Protein AF-K1UG40-F1 (afdb_monomer_lite)

pLDDT: mean 93.44, std 4.92, range [60.78, 98.56]

Foldseek 3Di:
DPPPVHVQVVVLVVLCVCVVVPNDVDNGPDPDDDAFAAEWFAQPLALVVDDDPVSSVVSCVVPNPSNPDRTDGDDVVRVRDDDVVVLCVVQNPQLVVVLVPVQDDGRHYGYDDVVSSVVSSVVVVVVVCCVVVDDPDPDDDPVCVVVVVVVVVPD

Sequence (155 aa):
MEHTTLHLLYSRFWHKFLYDIGVVHTKEPYAKRTSHGMILGQNPHYVGNVSTQAEKDALIAKYGNQALRPAVKMSKSLGNVVNPDDVVKAYGADTMRLYIMFIGDFEKVATWSDDAVKGCKRFLDRVWNLADQVTEEDGVSEKNAPIVHKTIKKV

InterPro domains:
  IPR002300 Aminoacyl-tRNA synthetase, class Ia [PF00133] (73-101)
  IPR002302 Leucine-tRNA ligase [PTHR43740] (2-145)
  IPR014729 Rossmann-like alpha/beta/alpha sandwich fold [G3DSA:3.40.50.620] (1-50)

Structure (mmCIF, N/CA/C/O backbone):
data_AF-K1UG40-F1
#
_entry.id   AF-K1UG40-F1
#
loop_
_atom_site.group_PDB
_atom_site.id
_atom_site.type_symbol
_atom_site.label_atom_id
_atom_site.label_alt_id
_atom_site.label_comp_id
_atom_site.label_asym_id
_atom_site.label_entity_id
_atom_site.label_seq_id
_atom_site.pdbx_PDB_ins_code
_atom_site.Cartn_x
_atom_site.Cartn_y
_atom_site.Cartn_z
_atom_site.occupancy
_atom_site.B_iso_or_equiv
_atom_site.auth_seq_id
_atom_site.auth_comp_id
_atom_site.auth_asym_id
_atom_site.auth_atom_id
_atom_site.pdbx_PDB_model_num
ATOM 1 N N . MET A 1 1 ? -2.475 -4.510 -13.499 1.00 60.78 1 MET A N 1
ATOM 2 C CA . MET A 1 1 ? -3.599 -5.354 -13.968 1.00 60.78 1 MET A CA 1
ATOM 3 C C . MET A 1 1 ? -3.057 -6.701 -14.450 1.00 60.78 1 MET A C 1
ATOM 5 O O . MET A 1 1 ? -3.282 -7.118 -15.578 1.00 60.78 1 MET A O 1
ATOM 9 N N . GLU A 1 2 ? -2.307 -7.390 -13.593 1.00 65.75 2 GLU A N 1
ATOM 10 C CA . GLU A 1 2 ? -1.824 -8.742 -13.895 1.00 65.75 2 GLU A CA 1
ATOM 11 C C . GLU A 1 2 ? -2.967 -9.722 -13.566 1.00 65.75 2 GLU A C 1
ATOM 13 O O . GLU A 1 2 ? -3.865 -9.386 -12.791 1.00 65.75 2 GLU A O 1
ATOM 18 N N . HIS A 1 3 ? -3.028 -10.875 -14.235 1.00 80.38 3 HIS A N 1
ATOM 19 C CA . HIS A 1 3 ? -4.057 -11.921 -14.052 1.00 80.38 3 HIS A CA 1
ATOM 20 C C . HIS A 1 3 ? -5.485 -11.647 -14.557 1.00 80.38 3 HIS A C 1
ATOM 22 O O . HIS A 1 3 ? -6.344 -12.515 -14.409 1.00 80.38 3 HIS A O 1
ATOM 28 N N . THR A 1 4 ? -5.758 -10.508 -15.201 1.00 78.69 4 THR A N 1
ATOM 29 C CA . THR A 1 4 ? -7.139 -10.168 -15.613 1.00 78.69 4 THR A CA 1
ATOM 30 C C . THR A 1 4 ? -7.650 -11.010 -16.782 1.00 78.69 4 THR A C 1
ATOM 32 O O . THR A 1 4 ? -8.776 -11.492 -16.734 1.00 78.69 4 THR A O 1
ATOM 35 N N . THR A 1 5 ? -6.819 -11.239 -17.796 1.00 84.25 5 THR A N 1
ATOM 36 C CA . THR A 1 5 ? -7.192 -11.983 -19.012 1.00 84.25 5 THR A CA 1
ATOM 37 C C . THR A 1 5 ? -6.968 -13.492 -18.917 1.00 84.25 5 THR A C 1
ATOM 39 O O . THR A 1 5 ? -7.491 -14.229 -19.742 1.00 84.25 5 THR A O 1
ATOM 42 N N . LEU A 1 6 ? -6.202 -13.961 -17.926 1.00 90.31 6 LEU A N 1
ATOM 43 C CA . LEU A 1 6 ? -5.827 -15.370 -17.778 1.00 90.31 6 LEU A CA 1
ATOM 44 C C . LEU A 1 6 ? -6.486 -15.973 -16.543 1.00 90.31 6 LEU A C 1
ATOM 46 O O . LEU A 1 6 ? -7.630 -16.401 -16.603 1.00 90.31 6 LEU A O 1
ATOM 50 N N . HIS A 1 7 ? -5.789 -15.965 -15.408 1.00 92.75 7 HIS A N 1
ATOM 51 C CA . HIS A 1 7 ? -6.230 -16.639 -14.190 1.00 92.75 7 HIS A CA 1
ATOM 52 C C . HIS A 1 7 ? -7.677 -16.309 -13.800 1.00 92.75 7 HIS A C 1
ATOM 54 O O . HIS A 1 7 ? -8.433 -17.224 -13.494 1.00 92.75 7 HIS A O 1
ATOM 60 N N . LEU A 1 8 ? -8.095 -15.041 -13.870 1.00 93.31 8 LEU A N 1
ATOM 61 C CA . LEU A 1 8 ? -9.473 -14.679 -13.527 1.00 93.31 8 LEU A CA 1
ATOM 62 C C . LEU A 1 8 ? -10.500 -15.197 -14.535 1.00 93.31 8 LEU A C 1
ATOM 64 O O . LEU A 1 8 ? -11.604 -15.555 -14.135 1.00 93.31 8 LEU A O 1
ATOM 68 N N . LEU A 1 9 ? -10.151 -15.276 -15.819 1.00 93.75 9 LEU A N 1
ATOM 69 C CA . LEU A 1 9 ? -11.019 -15.875 -16.827 1.00 93.75 9 LEU A CA 1
ATOM 70 C C . LEU A 1 9 ? -11.124 -17.391 -16.619 1.00 93.75 9 LEU A C 1
ATOM 72 O O . LEU A 1 9 ? -12.229 -17.925 -16.568 1.00 93.75 9 LEU A O 1
ATOM 76 N N . TYR A 1 10 ? -9.989 -18.068 -16.427 1.00 96.00 10 TYR A N 1
ATOM 77 C CA . TYR A 1 10 ? -9.943 -19.513 -16.200 1.00 96.00 10 TYR A CA 1
ATOM 78 C C . TYR A 1 10 ? -10.654 -19.916 -14.910 1.00 96.00 10 TYR A C 1
ATOM 80 O O . TYR A 1 10 ? -11.450 -20.848 -14.917 1.00 96.00 10 TYR A O 1
ATOM 88 N N . SER A 1 11 ? -10.427 -19.183 -13.821 1.00 96.25 11 SER A N 1
ATOM 89 C CA . SER A 1 11 ? -11.097 -19.418 -12.541 1.00 96.25 11 SER A CA 1
ATOM 90 C C . SER A 1 11 ? -12.619 -19.289 -12.668 1.00 96.25 11 SER A C 1
ATOM 92 O O . SER A 1 11 ? -13.358 -20.158 -12.214 1.00 96.25 11 SER A O 1
ATOM 94 N N . ARG A 1 12 ? -13.108 -18.257 -13.374 1.00 96.69 12 ARG A N 1
ATOM 95 C CA . ARG A 1 12 ? -14.547 -18.093 -13.641 1.00 96.69 12 ARG A CA 1
ATOM 96 C C . ARG A 1 12 ? -15.115 -19.207 -14.514 1.00 96.69 12 ARG A C 1
ATOM 98 O O . ARG A 1 12 ? -16.218 -19.667 -14.242 1.00 96.69 12 ARG A O 1
ATOM 105 N N . PHE A 1 13 ? -14.386 -19.632 -15.545 1.00 97.44 13 PHE A N 1
ATOM 106 C CA . PHE A 1 13 ? -14.796 -20.748 -16.396 1.00 97.44 13 PHE A CA 1
ATOM 107 C C . PHE A 1 13 ? -14.978 -22.034 -15.579 1.00 97.44 13 PHE A C 1
ATOM 109 O O . PHE A 1 13 ? -16.052 -22.631 -15.608 1.00 97.44 13 PHE A O 1
ATOM 116 N N . TRP A 1 14 ? -13.971 -22.407 -14.785 1.00 98.19 14 TRP A N 1
ATOM 117 C CA . TRP A 1 14 ? -14.039 -23.589 -13.927 1.00 98.19 14 TRP A CA 1
ATOM 118 C C . TRP A 1 14 ? -15.146 -23.484 -12.878 1.00 98.19 14 TRP A C 1
ATOM 120 O O . TRP A 1 14 ? -15.883 -24.444 -12.677 1.00 98.19 14 TRP A O 1
ATOM 130 N N . HIS A 1 15 ? -15.328 -22.318 -12.253 1.00 98.38 15 HIS A N 1
ATOM 131 C CA . HIS A 1 15 ? -16.407 -22.113 -11.282 1.00 98.38 15 HIS A CA 1
ATOM 132 C C . HIS A 1 15 ? -17.795 -22.302 -11.902 1.00 98.38 15 HIS A C 1
ATOM 134 O O . HIS A 1 15 ? -18.671 -22.886 -11.273 1.00 98.38 15 HIS A O 1
ATOM 140 N N . LYS A 1 16 ? -17.999 -21.852 -13.147 1.00 98.19 16 LYS A N 1
ATOM 141 C CA . LYS A 1 16 ? -19.263 -22.062 -13.870 1.00 98.19 16 LYS A CA 1
ATOM 142 C C . LYS A 1 16 ? -19.507 -23.530 -14.187 1.00 98.19 16 LYS A C 1
ATOM 144 O O . LYS A 1 16 ? -20.594 -24.014 -13.916 1.00 98.19 16 LYS A O 1
ATOM 149 N N . PHE A 1 17 ? -18.486 -24.244 -14.656 1.00 98.38 17 PHE A N 1
ATOM 150 C CA . PHE A 1 17 ? -18.587 -25.691 -14.841 1.00 98.38 17 PHE A CA 1
ATOM 151 C C . PHE A 1 17 ? -18.997 -26.398 -13.538 1.00 98.38 17 PHE A C 1
ATOM 153 O O . PHE A 1 17 ? -19.921 -27.206 -13.542 1.00 98.38 17 PHE A O 1
ATOM 160 N N . LEU A 1 18 ? -18.364 -26.047 -12.411 1.00 98.56 18 LEU A N 1
ATOM 161 C CA . LEU A 1 18 ? -18.696 -26.605 -11.094 1.00 98.56 18 LEU A CA 1
ATOM 162 C C . LEU A 1 18 ? -20.115 -26.244 -10.631 1.00 98.56 18 LEU A C 1
ATOM 164 O O . LEU A 1 18 ? -20.751 -27.035 -9.936 1.00 98.56 18 LEU A O 1
ATOM 168 N N . TYR A 1 19 ? -20.609 -25.063 -10.999 1.00 98.50 19 TYR A N 1
ATOM 169 C CA . TYR A 1 19 ? -21.985 -24.655 -10.732 1.00 98.50 19 TYR A CA 1
ATOM 170 C C . TYR A 1 19 ? -22.978 -25.503 -11.536 1.00 98.50 19 TYR A C 1
ATOM 172 O O . TYR A 1 19 ? -23.954 -25.995 -10.975 1.00 98.50 19 TYR A O 1
ATOM 180 N N . ASP A 1 20 ? -22.697 -25.737 -12.820 1.00 98.44 20 ASP A N 1
ATOM 181 C CA . ASP A 1 20 ? -23.579 -26.485 -13.721 1.00 98.44 20 ASP A CA 1
ATOM 182 C C . ASP A 1 20 ? -23.734 -27.957 -13.301 1.00 98.44 20 ASP A C 1
ATOM 184 O O . ASP A 1 20 ? -24.823 -28.519 -13.407 1.00 98.44 20 ASP A O 1
ATOM 188 N N . ILE A 1 21 ? -22.676 -28.573 -12.760 1.00 98.44 21 ILE A N 1
ATOM 189 C CA . ILE A 1 21 ? -22.731 -29.941 -12.211 1.00 98.44 21 ILE A CA 1
ATOM 190 C C . ILE A 1 21 ? -23.229 -30.003 -10.753 1.00 98.44 21 ILE A C 1
ATOM 192 O O . ILE A 1 21 ? -23.206 -31.069 -10.140 1.00 98.44 21 ILE A O 1
ATOM 196 N N . GLY A 1 22 ? -23.652 -28.873 -10.175 1.00 98.19 22 GLY A N 1
ATOM 197 C CA . GLY A 1 22 ? -24.232 -28.799 -8.830 1.00 98.19 22 GLY A CA 1
ATOM 198 C C . GLY A 1 22 ? -23.236 -28.894 -7.667 1.00 98.19 22 GLY A C 1
ATOM 199 O O 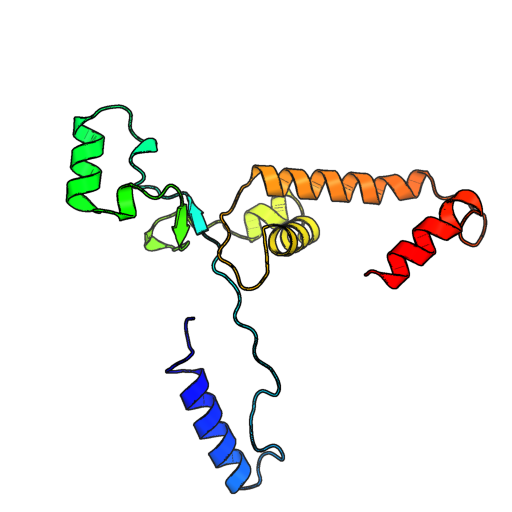. GLY A 1 22 ? -23.658 -29.082 -6.528 1.00 98.19 22 GLY A O 1
ATOM 200 N N . VAL A 1 23 ? -21.928 -28.755 -7.912 1.00 98.56 23 VAL A N 1
ATOM 201 C CA . VAL A 1 23 ? -20.889 -28.817 -6.862 1.00 98.56 23 VAL A CA 1
ATOM 202 C C . VAL A 1 23 ? -20.817 -27.518 -6.051 1.00 98.56 23 VAL A C 1
ATOM 204 O O . VAL A 1 23 ? -20.502 -27.548 -4.862 1.00 98.56 23 VAL A O 1
ATOM 207 N N . VAL A 1 24 ? -21.129 -26.371 -6.662 1.00 98.19 24 VAL A N 1
ATOM 208 C CA . VAL A 1 24 ? -21.205 -25.066 -5.980 1.00 98.19 24 VAL A CA 1
ATOM 209 C C . VAL A 1 24 ? -22.555 -24.394 -6.219 1.00 98.19 24 VAL A C 1
ATOM 211 O O . VAL A 1 24 ? -23.195 -24.608 -7.242 1.00 98.19 24 VAL A O 1
ATOM 214 N N . HIS A 1 25 ? -22.989 -23.545 -5.282 1.00 97.75 25 HIS A N 1
ATOM 215 C CA . HIS A 1 25 ? -24.325 -22.930 -5.291 1.00 97.75 25 HIS A CA 1
ATOM 216 C C . HIS A 1 25 ? -24.358 -21.488 -5.834 1.00 97.75 25 HIS A C 1
ATOM 218 O O . HIS A 1 25 ? -25.433 -20.902 -5.965 1.00 97.75 25 HIS A O 1
ATOM 224 N N . THR A 1 26 ? -23.208 -20.894 -6.168 1.00 98.19 26 THR A N 1
ATOM 225 C CA . THR A 1 26 ? -23.110 -19.534 -6.723 1.00 98.19 26 THR A CA 1
ATOM 226 C C . THR A 1 26 ? -22.609 -19.549 -8.166 1.00 98.19 26 THR A C 1
ATOM 228 O O . THR A 1 26 ? -21.713 -20.311 -8.511 1.00 98.19 26 THR A O 1
ATOM 231 N N . LYS A 1 27 ? -23.145 -18.660 -9.014 1.00 97.31 27 LYS A N 1
ATOM 232 C CA . LYS A 1 27 ? -22.806 -18.583 -10.454 1.00 97.31 27 LYS A CA 1
ATOM 233 C C . LYS A 1 27 ? -21.445 -17.952 -10.768 1.00 97.31 27 LYS A C 1
ATOM 235 O O . LYS A 1 27 ? -20.962 -18.054 -11.900 1.00 97.31 27 LYS A O 1
ATOM 240 N N . GLU A 1 28 ? -20.872 -17.226 -9.814 1.00 97.75 28 GLU A N 1
ATOM 241 C CA . GLU A 1 28 ? -19.592 -16.528 -9.940 1.00 97.75 28 GLU A CA 1
ATOM 242 C C . GLU A 1 28 ? -18.768 -16.724 -8.654 1.00 97.75 28 GLU A C 1
ATOM 244 O O . GLU A 1 28 ? -19.342 -16.673 -7.562 1.00 97.75 28 GLU A O 1
ATOM 249 N N . PRO A 1 29 ? -17.438 -16.903 -8.765 1.00 96.69 29 PRO A N 1
ATOM 250 C CA . PRO A 1 29 ? -16.559 -17.120 -7.614 1.00 96.69 29 PRO A CA 1
ATOM 251 C C . PRO A 1 29 ? -16.273 -15.846 -6.807 1.00 96.69 29 PRO A C 1
ATOM 253 O O . PRO A 1 29 ? -15.905 -15.927 -5.639 1.00 96.69 29 PRO A O 1
ATOM 256 N N . TYR A 1 30 ? -16.408 -14.661 -7.415 1.00 95.38 30 TYR A N 1
ATOM 257 C CA . TYR A 1 30 ? -15.999 -13.388 -6.815 1.00 95.38 30 TYR A CA 1
ATOM 258 C C . TYR A 1 30 ? -17.144 -12.372 -6.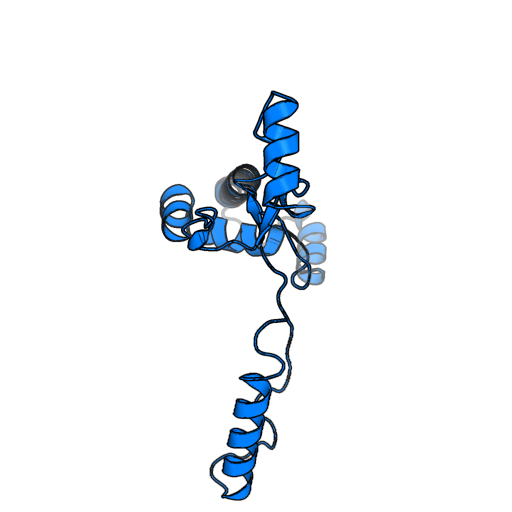860 1.00 95.38 30 TYR A C 1
ATOM 260 O O . TYR A 1 30 ? -17.534 -11.929 -7.938 1.00 95.38 30 TYR A O 1
ATOM 268 N N . ALA A 1 31 ? -17.651 -11.960 -5.695 1.00 94.88 31 ALA A N 1
ATOM 269 C CA . ALA A 1 31 ? -18.710 -10.949 -5.610 1.00 94.88 31 ALA A CA 1
ATOM 270 C C . ALA A 1 31 ? -18.201 -9.525 -5.895 1.00 94.88 31 ALA A C 1
ATOM 272 O O . ALA A 1 31 ? -18.902 -8.707 -6.485 1.00 94.88 31 ALA A O 1
ATOM 273 N N . LYS A 1 32 ? -16.964 -9.224 -5.484 1.00 93.75 32 LYS A N 1
ATOM 274 C CA . LYS A 1 32 ? -16.300 -7.939 -5.712 1.00 93.75 32 LYS A CA 1
ATOM 275 C C . LYS A 1 32 ? -14.830 -8.173 -6.019 1.00 93.75 32 LYS A C 1
ATOM 277 O O . LYS A 1 32 ? -14.195 -9.046 -5.432 1.00 93.75 32 LYS A O 1
ATOM 282 N N . ARG A 1 33 ? -14.285 -7.351 -6.911 1.00 88.31 33 ARG A N 1
ATOM 283 C CA . ARG A 1 33 ? -12.857 -7.306 -7.208 1.00 88.31 33 ARG A CA 1
ATOM 284 C C . ARG A 1 33 ? -12.377 -5.865 -7.209 1.00 88.31 33 ARG A C 1
ATOM 286 O O . ARG A 1 33 ? -12.951 -5.027 -7.895 1.00 88.31 33 ARG A O 1
ATOM 293 N N . THR A 1 34 ? -11.270 -5.631 -6.521 1.00 89.19 34 THR A N 1
ATOM 294 C CA . THR A 1 34 ? -10.537 -4.365 -6.535 1.00 89.19 34 THR A CA 1
ATOM 295 C C . THR A 1 34 ? -9.100 -4.676 -6.931 1.00 89.19 34 THR A C 1
ATOM 297 O O . THR A 1 34 ? -8.516 -5.637 -6.432 1.00 89.19 34 THR A O 1
ATOM 300 N N . SER A 1 35 ? -8.549 -3.927 -7.886 1.00 87.44 35 SER A N 1
ATOM 301 C CA . SER A 1 35 ? -7.157 -4.120 -8.303 1.00 87.44 35 SER A CA 1
ATOM 302 C C . SER A 1 35 ? -6.267 -3.239 -7.447 1.00 87.44 35 SER A C 1
ATOM 304 O O . SER A 1 35 ? -6.519 -2.045 -7.348 1.00 87.44 35 SER A O 1
ATOM 306 N N . HIS A 1 36 ? -5.224 -3.810 -6.859 1.00 89.56 36 HIS A N 1
ATOM 307 C CA . HIS A 1 36 ? -4.239 -3.010 -6.147 1.00 89.56 36 HIS A CA 1
ATOM 308 C C . HIS A 1 36 ? -3.300 -2.303 -7.135 1.00 89.56 36 HIS A C 1
ATOM 310 O O . HIS A 1 36 ? -3.004 -2.803 -8.231 1.00 89.56 36 HIS A O 1
ATOM 316 N N . GLY A 1 37 ? -2.801 -1.149 -6.713 1.00 90.88 37 GLY A N 1
ATOM 317 C CA . GLY A 1 37 ? -1.705 -0.448 -7.348 1.00 90.88 37 GLY A CA 1
ATOM 318 C C . GLY A 1 37 ? -0.392 -1.221 -7.246 1.00 90.88 37 GLY A C 1
ATOM 319 O O . GLY A 1 37 ? -0.245 -2.168 -6.467 1.00 90.88 37 GLY A O 1
ATOM 320 N N . MET A 1 38 ? 0.581 -0.843 -8.071 1.00 92.12 38 MET A N 1
ATOM 321 C CA . MET A 1 38 ? 1.927 -1.413 -7.997 1.00 92.12 38 MET A CA 1
ATOM 322 C C . MET A 1 38 ? 2.808 -0.546 -7.113 1.00 92.12 38 MET A C 1
ATOM 324 O O . MET A 1 38 ? 2.834 0.672 -7.280 1.00 92.12 38 MET A O 1
ATOM 328 N N . ILE A 1 39 ? 3.580 -1.183 -6.236 1.00 93.50 39 ILE A N 1
ATOM 329 C CA . ILE A 1 39 ? 4.640 -0.499 -5.503 1.00 93.50 39 ILE A CA 1
ATOM 330 C C . ILE A 1 39 ? 5.918 -0.551 -6.345 1.00 93.50 39 ILE A C 1
ATOM 332 O O . ILE A 1 39 ? 6.358 -1.619 -6.783 1.00 93.50 39 ILE A O 1
ATOM 336 N N . LEU A 1 40 ? 6.489 0.618 -6.610 1.00 95.38 40 LEU A N 1
ATOM 337 C CA . LEU A 1 40 ? 7.734 0.791 -7.345 1.00 95.38 40 LEU A CA 1
ATOM 338 C C . LEU A 1 40 ? 8.914 0.827 -6.374 1.00 95.38 40 LEU A C 1
ATOM 340 O O . LEU A 1 40 ? 8.811 1.397 -5.291 1.00 95.38 40 LEU A O 1
ATOM 344 N N . GLY A 1 41 ? 10.034 0.242 -6.781 1.00 94.19 41 GLY A N 1
ATOM 345 C CA . GLY A 1 41 ? 11.319 0.354 -6.096 1.00 94.19 41 GLY A CA 1
ATOM 346 C C . GLY A 1 41 ? 12.221 1.356 -6.807 1.00 94.19 41 GLY A C 1
ATOM 347 O O . GLY A 1 41 ? 11.906 1.824 -7.907 1.00 94.19 41 GLY A O 1
ATOM 348 N N . GLN A 1 42 ? 13.367 1.658 -6.199 1.00 93.38 42 GLN A N 1
ATOM 349 C CA . GLN A 1 42 ? 14.387 2.489 -6.836 1.00 93.38 42 GLN A CA 1
ATOM 350 C C . GLN A 1 42 ? 14.835 1.868 -8.163 1.00 93.38 42 GLN A C 1
ATOM 352 O O . GLN A 1 42 ? 14.928 0.645 -8.301 1.00 93.38 42 GLN A O 1
ATOM 357 N N . ASN A 1 43 ? 15.072 2.707 -9.167 1.00 94.12 43 ASN A N 1
ATOM 358 C CA . ASN A 1 43 ? 15.567 2.243 -10.451 1.00 94.12 43 ASN A CA 1
ATOM 359 C C . ASN A 1 43 ? 17.107 2.218 -10.449 1.00 94.12 43 ASN A C 1
ATOM 361 O O . ASN A 1 43 ? 17.721 3.287 -10.413 1.00 94.12 43 ASN A O 1
ATOM 365 N N . PRO A 1 44 ? 17.749 1.038 -10.548 1.00 91.75 44 PRO A N 1
ATOM 366 C CA . PRO A 1 44 ? 19.210 0.949 -10.604 1.00 91.75 44 PRO A CA 1
ATOM 367 C C . PRO A 1 44 ? 19.793 1.590 -11.872 1.00 91.75 44 PRO A C 1
ATOM 369 O O . PRO A 1 44 ? 20.954 1.988 -11.886 1.00 91.75 44 PRO A O 1
ATOM 372 N N . HIS A 1 45 ? 18.997 1.718 -12.935 1.00 92.50 45 HIS A N 1
ATOM 373 C CA . HIS A 1 45 ? 19.414 2.255 -14.232 1.00 92.50 45 HIS A CA 1
ATOM 374 C C . HIS A 1 45 ? 18.977 3.707 -14.448 1.00 92.50 45 HIS A C 1
ATOM 376 O O . HIS A 1 45 ? 18.901 4.168 -15.586 1.00 92.50 45 HIS A O 1
ATOM 382 N N . TYR A 1 46 ? 18.650 4.425 -13.374 1.00 94.31 46 TYR A N 1
ATOM 383 C CA . TYR A 1 46 ? 18.244 5.819 -13.460 1.00 94.31 46 TYR A CA 1
ATOM 384 C C . TYR A 1 46 ? 19.429 6.728 -13.808 1.00 94.31 46 TYR A C 1
ATOM 386 O O . TYR A 1 46 ? 20.472 6.675 -13.161 1.00 94.31 46 TYR A O 1
ATOM 394 N N . VAL A 1 47 ? 19.254 7.617 -14.787 1.00 92.88 47 VAL A N 1
ATOM 395 C CA . VAL A 1 47 ? 20.282 8.589 -15.206 1.00 92.88 47 VAL A CA 1
ATOM 396 C C . VAL A 1 47 ? 20.709 9.538 -14.088 1.00 92.88 47 VAL A C 1
ATOM 398 O O . VAL A 1 47 ? 21.811 10.071 -14.130 1.00 92.88 47 VAL A O 1
ATOM 401 N N . GLY A 1 48 ? 19.859 9.757 -13.080 1.00 90.56 48 GLY A N 1
ATOM 402 C CA . GLY A 1 48 ? 20.222 10.562 -11.914 1.00 90.56 48 GLY A CA 1
ATOM 403 C C . GLY A 1 48 ? 21.169 9.855 -10.941 1.00 90.56 48 GLY A C 1
ATOM 404 O O . GLY A 1 48 ? 21.684 10.514 -10.046 1.00 90.56 48 GLY A O 1
ATOM 405 N N . ASN A 1 49 ? 21.429 8.555 -11.121 1.00 90.62 49 ASN A N 1
ATOM 406 C CA . ASN A 1 49 ? 22.409 7.814 -10.322 1.00 90.62 49 ASN A CA 1
ATOM 407 C C . ASN A 1 49 ? 23.856 8.062 -10.790 1.00 90.62 49 ASN A C 1
ATOM 409 O O . ASN A 1 49 ? 24.788 7.671 -10.094 1.00 90.62 49 ASN A O 1
ATOM 413 N N . VAL A 1 50 ? 24.051 8.670 -11.968 1.00 92.19 50 VAL A N 1
ATOM 414 C CA . VAL A 1 50 ? 25.368 8.912 -12.576 1.00 92.19 50 VAL A CA 1
ATOM 415 C C . VAL A 1 50 ? 25.618 10.405 -12.795 1.00 92.19 50 VAL A C 1
ATOM 417 O O . VAL A 1 50 ? 24.700 11.186 -13.064 1.00 92.19 50 VAL A O 1
ATOM 420 N N . SER A 1 51 ? 26.883 10.811 -12.696 1.00 92.12 51 SER A N 1
ATOM 421 C CA . SER A 1 51 ? 27.267 12.227 -12.739 1.00 92.12 51 SER A CA 1
ATOM 422 C C . SER A 1 51 ? 27.659 12.698 -14.139 1.00 92.12 51 SER A C 1
ATOM 424 O O . SER A 1 51 ? 27.380 13.847 -14.488 1.00 92.12 51 SER A O 1
ATOM 426 N N . THR A 1 52 ? 28.278 11.842 -14.959 1.00 94.50 52 THR A N 1
ATOM 427 C CA . THR A 1 52 ? 28.826 12.260 -16.259 1.00 94.50 52 THR A CA 1
ATOM 428 C C . THR A 1 52 ? 27.792 12.190 -17.382 1.00 94.50 52 THR A C 1
ATOM 430 O O . THR A 1 52 ? 26.911 11.331 -17.390 1.00 94.50 52 THR A O 1
ATOM 433 N N . GLN A 1 53 ? 27.899 13.089 -18.366 1.00 91.75 53 GLN A N 1
ATOM 434 C CA . GLN A 1 53 ? 26.966 13.111 -19.498 1.00 91.75 53 GLN A CA 1
ATOM 435 C C . GLN A 1 53 ? 27.095 11.856 -20.376 1.00 91.75 53 GLN A C 1
ATOM 437 O O . GLN A 1 53 ? 26.085 11.287 -20.771 1.00 91.75 53 GLN A O 1
ATOM 442 N N . ALA A 1 54 ? 28.318 11.364 -20.593 1.00 93.12 54 ALA A N 1
ATOM 443 C CA . ALA A 1 54 ? 28.559 10.154 -21.377 1.00 93.12 54 ALA A CA 1
ATOM 444 C C . ALA A 1 54 ? 27.892 8.905 -20.765 1.00 93.12 54 ALA A C 1
ATOM 446 O O . ALA A 1 54 ? 27.313 8.097 -21.489 1.00 93.12 54 ALA A O 1
ATOM 447 N N . GLU A 1 55 ? 27.916 8.756 -19.435 1.00 91.50 55 GLU A N 1
ATOM 448 C CA . GLU A 1 55 ? 27.229 7.653 -18.744 1.00 91.50 55 GLU A CA 1
ATOM 449 C C . GLU A 1 55 ? 25.705 7.780 -18.837 1.00 91.50 55 GLU A C 1
ATOM 451 O O . GLU A 1 55 ? 25.014 6.778 -19.032 1.00 91.50 55 GLU A O 1
ATOM 456 N N . LYS A 1 56 ? 25.172 9.007 -18.738 1.00 91.25 56 LYS A N 1
ATOM 457 C CA . LYS A 1 56 ? 23.736 9.268 -18.925 1.00 91.25 56 LYS A CA 1
ATOM 458 C C . LYS A 1 56 ? 23.290 8.868 -20.326 1.00 91.25 56 LYS A C 1
ATOM 460 O O . LYS A 1 56 ? 22.305 8.144 -20.462 1.00 91.25 56 LYS A O 1
ATOM 465 N N . ASP A 1 57 ? 24.039 9.276 -21.345 1.00 92.31 57 ASP A N 1
ATOM 466 C CA . ASP A 1 57 ? 23.732 8.969 -22.741 1.00 92.31 57 ASP A CA 1
ATOM 467 C C . ASP A 1 57 ? 23.828 7.459 -23.010 1.00 92.31 57 ASP A C 1
ATOM 469 O O . ASP A 1 57 ? 22.961 6.894 -23.676 1.00 92.31 57 ASP A O 1
ATOM 473 N N . ALA A 1 58 ? 24.808 6.770 -22.415 1.00 93.38 58 ALA A N 1
ATOM 474 C CA . ALA A 1 58 ? 24.926 5.315 -22.497 1.00 93.38 58 ALA A CA 1
ATOM 475 C C . ALA A 1 58 ? 23.734 4.582 -21.848 1.00 93.38 58 ALA A C 1
ATOM 477 O O . ALA A 1 58 ? 23.224 3.605 -22.408 1.00 93.38 58 ALA A O 1
ATOM 478 N N . LEU A 1 59 ? 23.248 5.051 -20.691 1.00 92.31 59 LEU A N 1
ATOM 479 C CA . LEU A 1 59 ? 22.055 4.494 -20.041 1.00 92.31 59 LEU A CA 1
ATOM 480 C C . LEU A 1 59 ? 20.791 4.725 -20.877 1.00 92.31 59 LEU A C 1
ATOM 482 O O . LEU A 1 59 ? 19.981 3.806 -21.015 1.00 92.31 59 LEU A O 1
ATOM 486 N N . ILE A 1 60 ? 20.635 5.913 -21.467 1.00 92.88 60 ILE A N 1
ATOM 487 C CA . ILE A 1 60 ? 19.513 6.229 -22.363 1.00 92.88 60 ILE A CA 1
ATOM 488 C C . ILE A 1 60 ? 19.587 5.370 -23.630 1.00 92.88 60 ILE A C 1
ATOM 490 O O . ILE A 1 60 ? 18.569 4.825 -24.046 1.00 92.88 60 ILE A O 1
ATOM 494 N N . ALA A 1 61 ? 20.771 5.170 -24.210 1.00 94.50 61 ALA A N 1
ATOM 495 C CA . ALA A 1 61 ? 20.941 4.313 -25.381 1.00 94.50 61 ALA A CA 1
ATOM 496 C C . ALA A 1 61 ? 20.564 2.849 -25.090 1.00 94.50 61 ALA A C 1
ATOM 498 O O . ALA A 1 61 ? 19.956 2.188 -25.930 1.00 94.50 61 ALA A O 1
ATOM 499 N N . LYS A 1 62 ? 20.888 2.342 -23.892 1.00 93.06 62 LYS A N 1
ATOM 500 C CA . LYS A 1 62 ? 20.637 0.943 -23.513 1.00 93.06 62 LYS A CA 1
ATOM 501 C C . LYS A 1 62 ? 19.211 0.676 -23.019 1.00 93.06 62 LYS A C 1
ATOM 503 O O . LYS A 1 62 ? 18.645 -0.365 -23.343 1.00 93.06 62 LYS A O 1
ATOM 508 N N . TYR A 1 63 ? 18.644 1.572 -22.214 1.00 91.12 63 TYR A N 1
ATOM 509 C CA . TYR A 1 63 ? 17.365 1.355 -21.518 1.00 91.12 63 TYR A CA 1
ATOM 510 C C . TYR A 1 63 ? 16.254 2.327 -21.954 1.00 91.12 63 TYR A C 1
ATOM 512 O O . TYR A 1 63 ? 15.113 2.230 -21.487 1.00 91.12 63 TYR A O 1
ATOM 520 N N . GLY A 1 64 ? 16.557 3.268 -22.850 1.00 92.00 64 GLY A N 1
ATOM 521 C CA . GLY A 1 64 ? 15.606 4.233 -23.394 1.00 92.00 64 GLY A CA 1
ATOM 522 C C . GLY A 1 64 ? 14.911 5.049 -22.307 1.00 92.00 64 GLY A C 1
ATOM 523 O O . GLY A 1 64 ? 15.506 5.466 -21.313 1.00 92.00 64 GLY A O 1
ATOM 524 N N . ASN A 1 65 ? 13.596 5.215 -22.461 1.00 89.75 65 ASN A N 1
ATOM 525 C CA . ASN A 1 65 ? 12.759 5.973 -21.527 1.00 89.75 65 ASN A CA 1
ATOM 526 C C . ASN A 1 65 ? 12.745 5.419 -20.094 1.00 89.75 65 ASN A C 1
ATOM 528 O O . ASN A 1 65 ? 12.356 6.137 -19.174 1.00 89.75 65 ASN A O 1
ATOM 532 N N . GLN A 1 66 ? 13.136 4.160 -19.870 1.00 87.56 66 GLN A N 1
ATOM 533 C CA . GLN A 1 66 ? 13.209 3.616 -18.513 1.00 87.56 66 GLN A CA 1
ATOM 534 C C . GLN A 1 66 ? 14.343 4.256 -17.711 1.00 87.56 66 GLN A C 1
ATOM 536 O O . GLN A 1 66 ? 14.178 4.462 -16.512 1.00 87.56 66 GLN A O 1
ATOM 541 N N . ALA A 1 67 ? 15.442 4.642 -18.366 1.00 91.31 67 ALA A N 1
ATOM 542 C CA . ALA A 1 67 ? 16.566 5.303 -17.708 1.00 91.31 67 ALA A CA 1
ATOM 543 C C . ALA A 1 67 ? 16.182 6.670 -17.119 1.00 91.31 67 ALA A C 1
ATOM 545 O O . ALA A 1 67 ? 16.806 7.139 -16.176 1.00 91.31 67 ALA A O 1
ATOM 546 N N . LEU A 1 68 ? 15.122 7.302 -17.630 1.00 91.62 68 LEU A N 1
ATOM 547 C CA . LEU A 1 68 ? 14.635 8.600 -17.152 1.00 91.62 68 LEU A CA 1
ATOM 548 C C . LEU A 1 68 ? 13.727 8.492 -15.918 1.00 91.62 68 LEU A C 1
ATOM 550 O O . LEU A 1 68 ? 13.361 9.508 -15.333 1.00 91.62 68 LEU A O 1
ATOM 554 N N . ARG A 1 69 ? 13.325 7.278 -15.521 1.00 92.44 69 ARG A N 1
ATOM 555 C CA . ARG A 1 69 ? 12.390 7.070 -14.409 1.00 92.44 69 ARG A CA 1
ATOM 556 C C . ARG A 1 69 ? 13.159 6.778 -13.119 1.00 92.44 69 ARG A C 1
ATOM 558 O O . ARG A 1 69 ? 13.873 5.780 -13.090 1.00 92.44 69 ARG A O 1
ATOM 565 N N . PRO A 1 70 ? 12.981 7.554 -12.037 1.00 92.75 70 PRO A N 1
ATOM 566 C CA . PRO A 1 70 ? 13.671 7.292 -10.771 1.00 92.75 70 PRO A CA 1
ATOM 567 C C . PRO A 1 70 ? 13.173 6.021 -10.067 1.00 92.75 70 PRO A C 1
ATOM 569 O O . PRO A 1 70 ? 13.899 5.428 -9.272 1.00 92.75 70 PRO A O 1
ATOM 572 N N . ALA A 1 71 ? 11.951 5.575 -10.375 1.00 94.12 71 ALA A N 1
ATOM 573 C CA . ALA A 1 71 ? 11.349 4.379 -9.802 1.00 94.12 71 ALA A CA 1
ATOM 574 C C . ALA A 1 71 ? 10.722 3.487 -10.879 1.00 94.12 71 ALA A C 1
ATOM 576 O O . ALA A 1 71 ? 10.135 3.967 -11.853 1.00 94.12 71 ALA A O 1
ATOM 577 N N . VAL A 1 72 ? 10.839 2.175 -10.689 1.00 94.25 72 VAL A N 1
ATOM 578 C CA . VAL A 1 72 ? 10.325 1.139 -11.597 1.00 94.25 72 VAL A CA 1
ATOM 579 C C . VAL A 1 72 ? 9.718 -0.010 -10.800 1.00 94.25 72 VAL A C 1
ATOM 581 O O . VAL A 1 72 ? 9.926 -0.117 -9.593 1.00 94.25 72 VAL A O 1
ATOM 584 N N . LYS A 1 73 ? 8.940 -0.875 -11.461 1.00 92.31 73 LYS A N 1
ATOM 585 C CA . LYS A 1 73 ? 8.317 -2.034 -10.806 1.00 92.31 73 LYS A CA 1
ATOM 586 C C . LYS A 1 73 ? 9.393 -2.849 -10.079 1.00 92.31 73 LYS A C 1
ATOM 588 O O . LYS A 1 73 ? 10.438 -3.146 -10.660 1.00 92.31 73 LYS A O 1
ATOM 593 N N . MET A 1 74 ? 9.132 -3.206 -8.823 1.00 93.75 74 MET A N 1
ATOM 594 C CA . MET A 1 74 ? 10.035 -4.084 -8.080 1.00 93.75 74 MET A CA 1
ATOM 595 C C . MET A 1 74 ? 10.132 -5.453 -8.758 1.00 93.75 74 MET A C 1
ATOM 597 O O . MET A 1 74 ? 9.117 -6.055 -9.115 1.00 93.75 74 MET A O 1
ATOM 601 N N . SER A 1 75 ? 11.353 -5.951 -8.939 1.00 92.12 75 SER A N 1
ATOM 602 C CA . SER A 1 75 ? 11.604 -7.284 -9.484 1.00 92.12 75 SER A CA 1
ATOM 603 C C . SER A 1 75 ? 12.947 -7.834 -9.018 1.00 92.12 75 SER A C 1
ATOM 605 O O . SER A 1 75 ? 13.926 -7.099 -8.892 1.00 92.12 75 SER A O 1
ATOM 607 N N . LYS A 1 76 ? 13.013 -9.154 -8.801 1.00 90.31 76 LYS A N 1
ATOM 608 C CA . LYS A 1 76 ? 14.252 -9.829 -8.381 1.00 90.31 76 LYS A CA 1
ATOM 609 C C . LYS A 1 76 ? 15.387 -9.617 -9.389 1.00 90.31 76 LYS A C 1
ATOM 611 O O . LYS A 1 76 ? 16.522 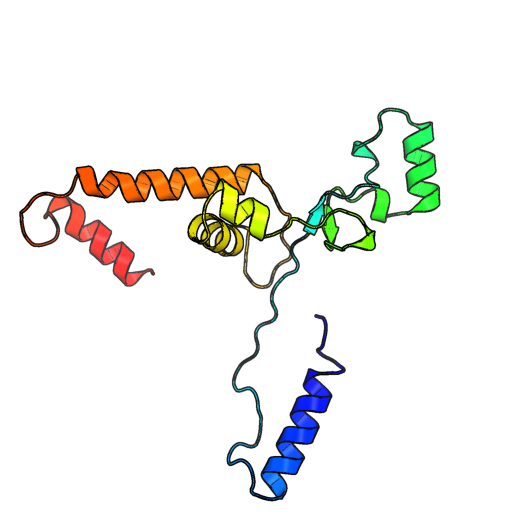-9.414 -8.983 1.00 90.31 76 LYS A O 1
ATOM 616 N N . SER A 1 77 ? 15.073 -9.601 -10.686 1.00 90.12 77 SER A N 1
ATOM 617 C CA . SER A 1 77 ? 16.045 -9.381 -11.765 1.00 90.12 77 SER A CA 1
ATOM 618 C C . SER A 1 77 ? 16.656 -7.980 -11.770 1.00 90.12 77 SER A C 1
ATOM 620 O O . SER A 1 77 ? 17.780 -7.823 -12.227 1.00 90.12 77 SER A O 1
ATOM 622 N N . LEU A 1 78 ? 15.932 -6.971 -11.275 1.00 88.31 78 LEU A N 1
ATOM 623 C CA . LEU A 1 78 ? 16.445 -5.605 -11.146 1.00 88.31 78 LEU A CA 1
ATOM 624 C C . LEU A 1 78 ? 17.154 -5.362 -9.807 1.00 88.31 78 LEU A C 1
ATOM 626 O O . LEU A 1 78 ? 17.683 -4.276 -9.603 1.00 88.31 78 LEU A O 1
ATOM 630 N N . GLY A 1 79 ? 17.141 -6.324 -8.878 1.00 89.44 79 GLY A N 1
ATOM 631 C CA . GLY A 1 79 ? 17.766 -6.164 -7.561 1.00 89.44 79 GLY A CA 1
ATOM 632 C C . GLY A 1 79 ? 17.165 -5.040 -6.707 1.00 89.44 79 GLY A C 1
ATOM 633 O O . GLY A 1 79 ? 17.776 -4.627 -5.732 1.00 89.44 79 GLY A O 1
ATOM 634 N N . ASN A 1 80 ? 15.976 -4.541 -7.056 1.00 92.31 80 ASN A N 1
ATOM 635 C CA . ASN A 1 80 ? 15.318 -3.412 -6.391 1.00 92.31 80 ASN A CA 1
ATOM 636 C C . ASN A 1 80 ? 14.154 -3.840 -5.484 1.00 92.31 80 ASN A C 1
ATOM 638 O O . ASN A 1 80 ? 13.258 -3.046 -5.197 1.00 92.31 80 ASN A O 1
ATOM 642 N N . VAL A 1 81 ? 14.127 -5.115 -5.093 1.00 92.75 81 VAL A N 1
ATOM 643 C CA . VAL A 1 81 ? 13.114 -5.669 -4.194 1.00 92.75 81 VAL A CA 1
ATOM 644 C C . VAL A 1 81 ? 13.472 -5.304 -2.765 1.00 92.75 81 VAL A C 1
ATOM 646 O O . VAL A 1 81 ? 14.584 -5.565 -2.318 1.00 92.75 81 VAL A O 1
ATOM 649 N N . VAL A 1 82 ? 12.496 -4.777 -2.036 1.00 92.25 82 VAL A N 1
ATOM 650 C CA . VAL A 1 82 ? 12.585 -4.660 -0.583 1.00 92.25 82 VAL A CA 1
ATOM 651 C C . VAL A 1 82 ? 12.111 -5.969 0.033 1.00 92.25 82 VAL A C 1
ATOM 653 O O . VAL A 1 82 ? 10.995 -6.418 -0.239 1.00 92.25 82 VAL A O 1
ATOM 656 N N . ASN A 1 83 ? 12.963 -6.599 0.839 1.00 92.56 83 ASN A N 1
ATOM 657 C CA . ASN A 1 83 ? 12.598 -7.813 1.551 1.00 92.56 83 ASN A CA 1
ATOM 658 C C . ASN A 1 83 ? 11.696 -7.455 2.750 1.00 92.56 83 ASN A C 1
ATOM 660 O O . ASN A 1 83 ? 12.122 -6.687 3.618 1.00 92.56 83 ASN A O 1
ATOM 664 N N . PRO A 1 84 ? 10.463 -7.987 2.821 1.00 93.81 84 PRO A N 1
ATOM 665 C CA . PRO A 1 84 ? 9.552 -7.705 3.926 1.00 93.81 84 PRO A CA 1
ATOM 666 C C . PRO A 1 84 ? 10.129 -8.090 5.291 1.00 93.81 84 PRO A C 1
ATOM 668 O O . PRO A 1 84 ? 9.928 -7.359 6.258 1.00 93.81 84 PRO A O 1
ATOM 671 N N . ASP A 1 85 ? 10.887 -9.184 5.369 1.00 95.88 85 ASP A N 1
ATOM 672 C CA . ASP A 1 85 ? 11.414 -9.692 6.637 1.00 95.88 85 ASP A CA 1
ATOM 673 C C . ASP A 1 85 ? 12.410 -8.718 7.270 1.00 95.88 85 ASP A C 1
ATOM 675 O O . ASP A 1 85 ? 12.416 -8.541 8.488 1.00 95.88 85 ASP A O 1
ATOM 679 N N . ASP A 1 86 ? 13.199 -8.023 6.448 1.00 95.75 86 ASP A N 1
ATOM 680 C CA . ASP A 1 86 ? 14.163 -7.031 6.924 1.00 95.75 86 ASP A CA 1
ATOM 681 C C . ASP A 1 86 ? 13.442 -5.821 7.534 1.00 95.75 86 ASP A C 1
ATOM 683 O O . ASP A 1 86 ? 13.815 -5.336 8.604 1.00 95.75 86 ASP A O 1
ATOM 687 N N . VAL A 1 87 ? 12.346 -5.380 6.905 1.00 95.56 87 VAL A N 1
ATOM 688 C CA . VAL A 1 87 ? 11.503 -4.286 7.412 1.00 95.56 87 VAL A CA 1
ATOM 689 C C . VAL A 1 87 ? 10.807 -4.695 8.710 1.00 95.56 87 VAL A C 1
ATOM 691 O O . VAL A 1 87 ? 10.803 -3.927 9.672 1.00 95.56 87 VAL A O 1
ATOM 694 N N . VAL A 1 88 ? 10.243 -5.904 8.764 1.00 97.38 88 VAL A N 1
ATOM 695 C CA . VAL A 1 88 ? 9.565 -6.431 9.958 1.00 97.38 88 VAL A CA 1
ATOM 696 C C . VAL A 1 88 ? 10.548 -6.601 11.111 1.00 97.38 88 VAL A C 1
ATOM 698 O O . VAL A 1 88 ? 10.236 -6.218 12.236 1.00 97.38 88 VAL A O 1
ATOM 701 N N . LYS A 1 89 ? 11.751 -7.113 10.850 1.00 97.75 89 LYS A N 1
ATOM 702 C CA . LYS A 1 89 ? 12.793 -7.264 11.869 1.00 97.75 89 LYS A CA 1
ATOM 703 C C . LYS A 1 89 ? 13.265 -5.914 12.411 1.00 97.75 89 LYS A C 1
ATOM 705 O O . LYS A 1 89 ? 13.528 -5.805 13.605 1.00 97.75 89 LYS A O 1
ATOM 710 N N . ALA A 1 90 ? 13.368 -4.896 11.557 1.00 96.62 90 ALA A N 1
ATOM 711 C CA . ALA A 1 90 ? 13.832 -3.568 11.954 1.00 96.62 90 ALA A CA 1
ATOM 712 C C . ALA A 1 90 ? 12.752 -2.718 12.648 1.00 96.62 90 ALA A C 1
ATOM 714 O O . ALA A 1 90 ? 13.060 -1.986 13.588 1.00 96.62 90 ALA A O 1
ATOM 715 N N . TYR A 1 91 ? 11.499 -2.786 12.187 1.00 97.12 91 TYR A N 1
ATOM 716 C CA . TYR A 1 91 ? 10.444 -1.845 12.587 1.00 97.12 91 TYR A CA 1
ATOM 717 C C . TYR A 1 91 ? 9.143 -2.496 13.078 1.00 97.12 91 TYR A C 1
ATOM 719 O O . TYR A 1 91 ? 8.252 -1.785 13.548 1.00 97.12 91 TYR A O 1
ATOM 727 N N . GLY A 1 92 ? 9.014 -3.817 12.986 1.00 97.50 92 GLY A N 1
ATOM 728 C CA . GLY A 1 92 ? 7.805 -4.561 13.333 1.00 97.50 92 GLY A CA 1
ATOM 729 C C . GLY A 1 92 ? 6.784 -4.650 12.194 1.00 97.50 92 GLY A C 1
ATOM 730 O O . GLY A 1 92 ? 6.746 -3.825 11.276 1.00 97.50 92 GLY A O 1
ATOM 731 N N . ALA A 1 93 ? 5.919 -5.664 12.273 1.00 98.19 93 ALA A N 1
ATOM 732 C CA . ALA A 1 93 ? 4.894 -5.932 11.265 1.00 98.19 93 ALA A CA 1
ATOM 733 C C . ALA A 1 93 ? 3.859 -4.801 11.148 1.00 98.19 93 ALA A C 1
ATOM 735 O O . ALA A 1 93 ? 3.440 -4.471 10.038 1.00 98.19 93 ALA A O 1
ATOM 736 N N . ASP A 1 94 ? 3.490 -4.162 12.259 1.00 98.19 94 ASP A N 1
ATOM 737 C CA . ASP A 1 94 ? 2.502 -3.078 12.251 1.00 98.19 94 ASP A CA 1
ATOM 738 C C . ASP A 1 94 ? 3.013 -1.831 11.534 1.00 98.19 94 ASP A C 1
ATOM 740 O O . ASP A 1 94 ? 2.268 -1.221 10.768 1.00 98.19 94 ASP A O 1
ATOM 744 N N . THR A 1 95 ? 4.301 -1.499 11.679 1.00 98.19 95 THR A N 1
ATOM 745 C CA . THR A 1 95 ? 4.917 -0.407 10.911 1.00 98.19 95 THR A CA 1
ATOM 746 C C . THR A 1 95 ? 4.831 -0.681 9.416 1.00 98.19 95 THR A C 1
ATOM 748 O O . THR A 1 95 ? 4.453 0.203 8.647 1.00 98.19 95 THR A O 1
ATOM 751 N N . MET A 1 96 ? 5.157 -1.907 8.999 1.00 96.88 96 MET A N 1
ATOM 752 C CA . MET A 1 96 ? 5.105 -2.302 7.594 1.00 96.88 96 MET A CA 1
ATOM 753 C C . MET A 1 96 ? 3.673 -2.225 7.049 1.00 96.88 96 MET A C 1
ATOM 755 O O . MET A 1 96 ? 3.445 -1.634 5.994 1.00 96.88 96 MET A O 1
ATOM 759 N N . ARG A 1 97 ? 2.697 -2.781 7.778 1.00 97.38 97 ARG A N 1
ATOM 760 C CA . ARG A 1 97 ? 1.278 -2.765 7.391 1.00 97.38 97 ARG A CA 1
ATOM 761 C C . ARG A 1 97 ? 0.742 -1.342 7.286 1.00 97.38 97 ARG A C 1
ATOM 763 O O . ARG A 1 97 ? 0.114 -1.010 6.281 1.00 97.38 97 ARG A O 1
ATOM 770 N N . LEU A 1 98 ? 1.017 -0.505 8.289 1.00 97.44 98 LEU A N 1
ATOM 771 C CA . LEU A 1 98 ? 0.610 0.897 8.289 1.00 97.44 98 LEU A CA 1
ATOM 772 C C . LEU A 1 98 ? 1.200 1.626 7.083 1.00 97.44 98 LEU A C 1
ATOM 774 O O . LEU A 1 98 ? 0.472 2.294 6.355 1.00 97.44 98 LEU A O 1
ATOM 778 N N . TYR A 1 99 ? 2.498 1.453 6.840 1.00 97.25 99 TYR A N 1
ATOM 779 C CA . TYR A 1 99 ? 3.171 2.108 5.732 1.00 97.25 99 TYR A CA 1
ATOM 780 C C . TYR A 1 99 ? 2.590 1.708 4.369 1.00 97.25 99 TYR A C 1
ATOM 782 O O . TYR A 1 99 ? 2.290 2.586 3.566 1.00 97.25 99 TYR A O 1
ATOM 790 N N . ILE A 1 100 ? 2.355 0.416 4.114 1.00 95.06 100 ILE A N 1
ATOM 791 C CA . ILE A 1 100 ? 1.789 -0.046 2.832 1.00 95.06 100 ILE A CA 1
ATOM 792 C C . ILE A 1 100 ? 0.399 0.547 2.587 1.00 95.06 100 ILE A C 1
ATOM 794 O O . ILE A 1 100 ? 0.065 0.857 1.448 1.00 95.06 100 ILE A O 1
ATOM 798 N N . MET A 1 101 ? -0.410 0.718 3.633 1.00 94.88 101 MET A N 1
ATOM 799 C CA . MET A 1 101 ? -1.730 1.346 3.509 1.00 94.88 101 MET A CA 1
ATOM 800 C C . MET A 1 101 ? -1.658 2.876 3.408 1.00 94.88 101 MET A C 1
ATOM 802 O O . MET A 1 101 ? -2.583 3.493 2.893 1.00 94.88 101 MET A O 1
ATOM 806 N N . PHE A 1 102 ? -0.577 3.495 3.891 1.00 94.81 102 PHE A N 1
ATOM 807 C CA . PHE A 1 102 ? -0.412 4.951 3.941 1.00 94.81 102 PHE A CA 1
ATOM 808 C C . PHE A 1 102 ? 0.394 5.532 2.769 1.00 94.81 102 PHE A C 1
ATOM 810 O O . PHE A 1 102 ? 0.345 6.733 2.518 1.00 94.81 102 PHE A O 1
ATOM 817 N N . ILE A 1 103 ? 1.127 4.692 2.034 1.00 94.38 103 ILE A N 1
ATOM 818 C CA . ILE A 1 103 ? 1.991 5.097 0.914 1.00 94.38 103 ILE A CA 1
ATOM 819 C C . ILE A 1 103 ? 1.222 5.787 -0.224 1.00 94.38 103 ILE A C 1
ATOM 821 O O . ILE A 1 103 ? 1.796 6.561 -0.990 1.00 94.38 103 ILE A O 1
ATOM 825 N N . GLY A 1 104 ? -0.074 5.507 -0.351 1.00 91.31 104 GLY A N 1
ATOM 826 C CA . GLY A 1 104 ? -0.922 6.084 -1.375 1.00 91.31 104 GLY A CA 1
ATOM 827 C C . GLY A 1 104 ? -2.289 5.420 -1.450 1.00 91.31 104 GLY A C 1
ATOM 828 O O . GLY A 1 104 ? -2.634 4.536 -0.673 1.00 91.31 104 GLY A O 1
ATOM 829 N N . ASP A 1 105 ? -3.064 5.878 -2.423 1.00 93.12 105 ASP A N 1
ATOM 830 C CA . ASP A 1 105 ? -4.367 5.318 -2.768 1.00 93.12 105 ASP A CA 1
ATOM 831 C C . ASP A 1 105 ? -4.227 3.856 -3.231 1.00 93.12 105 ASP A C 1
ATOM 833 O O . ASP A 1 105 ? -3.355 3.546 -4.046 1.00 93.12 105 ASP A O 1
ATOM 837 N N . PHE A 1 106 ? -5.092 2.967 -2.734 1.00 90.12 106 PHE A N 1
ATOM 838 C CA . PHE A 1 106 ? -4.966 1.513 -2.881 1.00 90.12 106 PHE A CA 1
ATOM 839 C C . PHE A 1 106 ? -4.858 1.052 -4.338 1.00 90.12 106 PHE A C 1
ATOM 841 O O . PHE A 1 106 ? -4.146 0.093 -4.631 1.00 90.12 106 PHE A O 1
ATOM 848 N N . GLU A 1 107 ? -5.555 1.716 -5.261 1.00 91.88 107 GLU A N 1
ATOM 849 C CA . GLU A 1 107 ? -5.581 1.340 -6.681 1.00 91.88 107 GLU A CA 1
ATOM 850 C C . GLU A 1 107 ? -4.444 1.978 -7.496 1.00 91.88 107 GLU A C 1
ATOM 852 O O . GLU A 1 107 ? -4.183 1.577 -8.636 1.00 91.88 107 GLU A O 1
ATOM 857 N N . LYS A 1 108 ? -3.748 2.976 -6.935 1.00 92.56 108 LYS A N 1
ATOM 858 C CA . LYS A 1 108 ? -2.747 3.771 -7.652 1.00 92.56 108 LYS A CA 1
ATOM 859 C C . LYS A 1 108 ? -1.338 3.255 -7.424 1.00 92.56 108 LYS A C 1
ATOM 861 O O . LYS A 1 108 ? -0.993 2.672 -6.405 1.00 92.56 108 LYS A O 1
ATOM 866 N N . VAL A 1 109 ? -0.498 3.498 -8.422 1.00 93.38 109 VAL A N 1
ATOM 867 C CA . VAL A 1 109 ? 0.932 3.216 -8.329 1.00 93.38 109 VAL A CA 1
ATOM 868 C C . VAL A 1 109 ? 1.561 4.135 -7.283 1.00 93.38 109 VAL A C 1
ATOM 870 O O . VAL A 1 109 ? 1.286 5.334 -7.275 1.00 93.38 109 VAL A O 1
ATOM 873 N N . ALA A 1 110 ? 2.425 3.576 -6.440 1.00 94.56 110 ALA A N 1
ATOM 874 C CA . ALA A 1 110 ? 3.140 4.307 -5.400 1.00 94.56 110 ALA A CA 1
ATOM 875 C C . ALA A 1 110 ? 4.618 3.895 -5.371 1.00 94.56 110 ALA A C 1
ATOM 877 O O . ALA A 1 110 ? 4.959 2.776 -5.747 1.00 94.56 110 ALA A O 1
ATOM 878 N N . THR A 1 111 ? 5.505 4.784 -4.931 1.00 94.81 111 THR A N 1
ATOM 879 C CA . THR A 1 111 ? 6.954 4.525 -4.869 1.00 94.81 111 THR A CA 1
ATOM 880 C C . THR A 1 111 ? 7.383 4.266 -3.435 1.00 94.81 111 THR A C 1
ATOM 882 O O . THR A 1 111 ? 7.050 5.046 -2.547 1.00 94.81 111 THR A O 1
ATOM 885 N N . TRP A 1 112 ? 8.147 3.197 -3.214 1.00 95.38 112 TRP A N 1
ATOM 886 C CA . TRP A 1 112 ? 8.690 2.854 -1.906 1.00 95.38 112 TRP A CA 1
ATOM 887 C C . TRP A 1 112 ? 9.680 3.914 -1.383 1.00 95.38 112 TRP A C 1
ATOM 889 O O . TRP A 1 112 ? 10.525 4.406 -2.129 1.00 95.38 112 TRP A O 1
ATOM 899 N N . SER A 1 113 ? 9.603 4.227 -0.087 1.00 94.50 113 SER A N 1
ATOM 900 C CA . SER A 1 113 ? 10.465 5.154 0.643 1.00 94.50 113 SER A CA 1
ATOM 901 C C . SER A 1 113 ? 10.754 4.619 2.050 1.00 94.50 113 SER A C 1
ATOM 903 O O . SER A 1 113 ? 9.860 4.549 2.895 1.00 94.50 113 SER A O 1
ATOM 905 N N . ASP A 1 114 ? 12.019 4.304 2.334 1.00 94.12 114 ASP A N 1
ATOM 906 C CA . ASP A 1 114 ? 12.450 3.840 3.662 1.00 94.12 114 ASP A CA 1
ATOM 907 C C . ASP A 1 114 ? 12.282 4.917 4.744 1.00 94.12 114 ASP A C 1
ATOM 909 O O . ASP A 1 114 ? 12.010 4.621 5.910 1.00 94.12 114 ASP A O 1
ATOM 913 N N . ASP A 1 115 ? 12.392 6.192 4.373 1.00 95.06 115 ASP A N 1
ATOM 914 C CA . ASP A 1 115 ? 12.193 7.293 5.315 1.00 95.06 115 ASP A CA 1
ATOM 915 C C . ASP A 1 115 ? 10.724 7.439 5.726 1.00 95.06 115 ASP A C 1
ATOM 917 O O . ASP A 1 115 ? 10.430 7.750 6.886 1.00 95.06 115 ASP A O 1
ATOM 921 N N . ALA A 1 116 ? 9.791 7.135 4.821 1.00 95.62 116 ALA A N 1
ATOM 922 C CA . ALA A 1 116 ? 8.372 7.080 5.148 1.00 95.62 116 ALA A CA 1
ATOM 923 C C . ALA A 1 116 ? 8.038 5.888 6.068 1.00 95.62 116 ALA A C 1
ATOM 925 O O . ALA A 1 116 ? 7.231 6.045 6.990 1.00 95.62 116 ALA A O 1
ATOM 926 N N . VAL A 1 117 ? 8.721 4.743 5.917 1.00 97.19 117 VAL A N 1
ATOM 927 C CA . VAL A 1 117 ? 8.624 3.603 6.854 1.00 97.19 117 VAL A CA 1
ATOM 928 C C . VAL A 1 117 ? 9.047 4.029 8.264 1.00 97.19 117 VAL A C 1
ATOM 930 O O . VAL A 1 117 ? 8.298 3.839 9.225 1.00 97.19 117 VAL A O 1
ATOM 933 N N . LYS A 1 118 ? 10.204 4.695 8.402 1.00 96.69 118 LYS A N 1
ATOM 934 C CA . LYS A 1 118 ? 10.659 5.254 9.693 1.00 96.69 118 LYS A CA 1
ATOM 935 C C . LYS A 1 118 ? 9.660 6.269 10.260 1.00 96.69 118 LYS A C 1
ATOM 937 O O . LYS A 1 118 ? 9.463 6.351 11.472 1.00 96.69 118 LYS A O 1
ATOM 942 N N . GLY A 1 119 ? 9.024 7.061 9.396 1.00 97.44 119 GLY A N 1
ATOM 943 C CA . GLY A 1 119 ? 7.925 7.962 9.753 1.00 97.44 119 GLY A CA 1
ATOM 944 C C . GLY A 1 119 ? 6.746 7.227 10.395 1.00 97.44 119 GLY A C 1
ATOM 945 O O . GLY A 1 119 ? 6.272 7.652 11.449 1.00 97.44 119 GLY A O 1
ATOM 946 N N . CYS A 1 120 ? 6.335 6.100 9.811 1.00 97.94 120 CYS A N 1
ATOM 947 C CA . CYS A 1 120 ? 5.270 5.249 10.342 1.00 97.94 120 CYS A CA 1
ATOM 948 C C . CYS A 1 120 ? 5.639 4.651 11.706 1.00 97.94 120 CYS A C 1
ATOM 950 O O . CYS A 1 120 ? 4.815 4.693 12.617 1.00 97.94 120 CYS A O 1
ATOM 952 N N . LYS A 1 121 ? 6.888 4.196 11.899 1.00 97.94 121 LYS A N 1
ATOM 953 C CA . LYS A 1 121 ? 7.349 3.713 13.213 1.00 97.94 121 LYS A CA 1
ATOM 954 C C . LYS A 1 121 ? 7.239 4.801 14.279 1.00 97.94 121 LYS A C 1
ATOM 956 O O . LYS A 1 121 ? 6.647 4.577 15.326 1.00 97.94 121 LYS A O 1
ATOM 961 N N . ARG A 1 122 ? 7.740 6.007 13.982 1.00 98.00 122 ARG A N 1
ATOM 962 C CA . ARG A 1 122 ? 7.648 7.156 14.901 1.00 98.00 122 ARG A CA 1
ATOM 963 C C . ARG A 1 122 ? 6.203 7.533 15.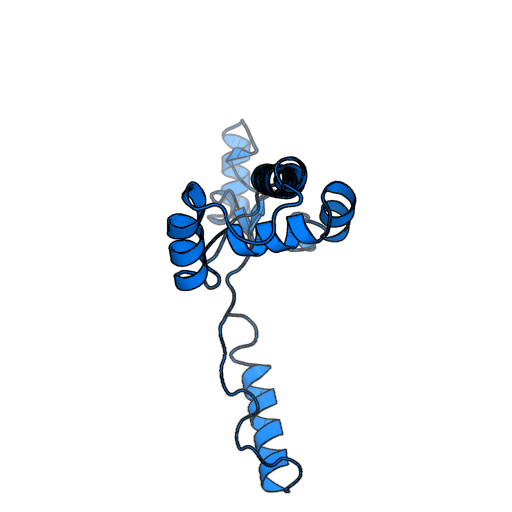219 1.00 98.00 122 ARG A C 1
ATOM 965 O O . ARG A 1 122 ? 5.922 7.986 16.322 1.00 98.00 122 ARG A O 1
ATOM 972 N N . PHE A 1 123 ? 5.291 7.393 14.258 1.00 98.06 123 PHE A N 1
ATOM 973 C CA . PHE A 1 123 ? 3.870 7.607 14.507 1.00 98.06 123 PHE A CA 1
ATOM 974 C C . PHE A 1 123 ? 3.302 6.558 15.468 1.00 98.06 123 PHE A C 1
ATOM 976 O O . PHE A 1 123 ? 2.659 6.946 16.439 1.00 98.06 123 PHE A O 1
ATOM 983 N N . LEU A 1 124 ? 3.583 5.272 15.240 1.00 98.00 124 LEU A N 1
ATOM 984 C CA . LEU A 1 124 ? 3.149 4.196 16.133 1.00 98.00 124 LEU A CA 1
ATOM 985 C C . LEU A 1 124 ? 3.715 4.362 17.545 1.00 98.00 124 LEU A C 1
ATOM 987 O O . LEU A 1 124 ? 2.974 4.196 18.503 1.00 98.00 124 LEU A O 1
ATOM 991 N N . ASP A 1 125 ? 4.971 4.789 17.680 1.00 97.44 125 ASP A N 1
ATOM 992 C CA . ASP A 1 125 ? 5.571 5.076 18.989 1.00 97.44 125 ASP A CA 1
ATOM 993 C C . ASP A 1 125 ? 4.861 6.219 19.711 1.00 97.44 125 ASP A C 1
ATOM 995 O O . ASP A 1 125 ? 4.612 6.138 20.909 1.00 97.44 125 ASP A O 1
ATOM 999 N N . ARG A 1 126 ? 4.462 7.272 18.987 1.00 97.38 126 ARG A N 1
ATOM 1000 C CA . ARG A 1 126 ? 3.644 8.336 19.583 1.00 97.38 126 ARG A CA 1
ATOM 1001 C C . ARG A 1 126 ? 2.288 7.822 20.047 1.00 97.38 126 ARG A C 1
ATOM 1003 O O . ARG A 1 126 ? 1.841 8.256 21.098 1.00 97.38 126 ARG A O 1
ATOM 1010 N N . VAL A 1 127 ? 1.643 6.940 19.278 1.00 95.81 127 VAL A N 1
ATOM 1011 C CA . VAL A 1 127 ? 0.366 6.324 19.672 1.00 95.81 127 VAL A CA 1
ATOM 1012 C C . VAL A 1 127 ? 0.554 5.434 20.897 1.00 95.81 127 VAL A C 1
ATOM 1014 O O . VAL A 1 127 ? -0.242 5.523 21.822 1.00 95.81 127 VAL A O 1
ATOM 1017 N N . TRP A 1 128 ? 1.617 4.630 20.935 1.00 96.12 128 TRP A N 1
ATOM 1018 C CA . TRP A 1 128 ? 1.952 3.793 22.085 1.00 96.12 128 TRP A CA 1
ATOM 1019 C C . TRP A 1 128 ? 2.143 4.630 23.352 1.00 96.12 128 TRP A C 1
ATOM 1021 O O . TRP A 1 128 ? 1.523 4.357 24.373 1.00 96.12 128 TRP A O 1
ATOM 1031 N N . ASN A 1 129 ? 2.908 5.718 23.255 1.00 96.38 129 ASN A N 1
ATOM 1032 C CA . ASN A 1 129 ? 3.174 6.613 24.381 1.00 96.38 129 ASN A CA 1
ATOM 1033 C C . ASN A 1 129 ? 1.938 7.417 24.834 1.00 96.38 129 ASN A C 1
ATOM 1035 O O . ASN A 1 129 ? 1.986 8.060 25.879 1.00 96.38 129 ASN A O 1
ATOM 1039 N N . LEU A 1 130 ? 0.819 7.407 24.092 1.00 91.88 130 LEU A N 1
ATOM 1040 C CA . LEU A 1 130 ? -0.442 7.955 24.613 1.00 91.88 130 LEU A CA 1
ATOM 1041 C C . LEU A 1 130 ? -0.973 7.133 25.790 1.00 91.88 130 LEU A C 1
ATOM 1043 O O . LEU A 1 130 ? -1.720 7.682 26.594 1.00 91.88 130 LEU A O 1
ATOM 1047 N N . ALA A 1 131 ? -0.580 5.859 25.916 1.00 91.06 131 ALA A N 1
ATOM 1048 C CA . ALA A 1 131 ? -0.929 5.035 27.069 1.00 91.06 131 ALA A CA 1
ATOM 1049 C C . ALA A 1 131 ? -0.456 5.667 28.390 1.00 91.06 131 ALA A C 1
ATOM 1051 O O . ALA A 1 131 ? -1.166 5.587 29.385 1.00 91.06 131 ALA A O 1
ATOM 1052 N N . ASP A 1 132 ? 0.667 6.390 28.375 1.00 92.19 132 ASP A N 1
ATOM 1053 C CA . ASP A 1 132 ? 1.198 7.089 29.553 1.00 92.19 132 ASP A CA 1
ATOM 1054 C C . ASP A 1 132 ? 0.331 8.289 29.985 1.00 92.19 132 ASP A C 1
ATOM 1056 O O . ASP A 1 132 ? 0.522 8.846 31.063 1.00 92.19 132 ASP A O 1
ATOM 1060 N N . GLN A 1 133 ? -0.609 8.723 29.138 1.00 87.88 133 GLN A N 1
ATOM 1061 C CA . GLN A 1 133 ? -1.555 9.807 2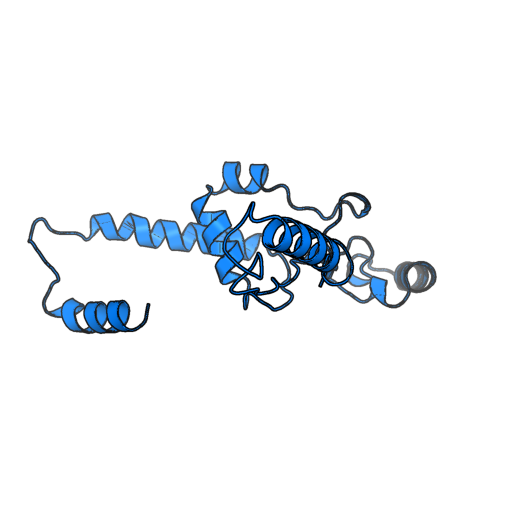9.428 1.00 87.88 133 GLN A CA 1
ATOM 1062 C C . GLN A 1 133 ? -2.926 9.293 29.885 1.00 87.88 133 GLN A C 1
ATOM 1064 O O . GLN A 1 133 ? -3.820 10.100 30.145 1.00 87.88 133 GLN A O 1
ATOM 1069 N N . VAL A 1 134 ? -3.118 7.973 29.937 1.00 89.25 134 VAL A N 1
ATOM 1070 C CA . VAL A 1 134 ? -4.372 7.357 30.375 1.00 89.25 134 VAL A CA 1
ATOM 1071 C C . VAL A 1 134 ? -4.462 7.435 31.898 1.00 89.25 134 VAL A C 1
ATOM 1073 O O . VAL A 1 134 ? -3.512 7.110 32.606 1.00 89.25 134 VAL A O 1
ATOM 1076 N N . THR A 1 135 ? -5.606 7.891 32.401 1.00 89.19 135 THR A N 1
ATOM 1077 C CA . THR A 1 135 ? -5.932 7.892 33.831 1.00 89.19 135 THR A CA 1
ATOM 1078 C C . THR A 1 135 ? -6.702 6.621 34.197 1.00 89.19 135 THR A C 1
ATOM 1080 O O . THR A 1 135 ? -7.207 5.922 33.323 1.00 89.19 135 THR A O 1
ATOM 1083 N N . GLU A 1 136 ? -6.821 6.319 35.492 1.00 89.81 136 GLU A N 1
ATOM 1084 C CA . GLU A 1 136 ? -7.654 5.203 35.981 1.00 89.81 136 GLU A CA 1
ATOM 1085 C C . GLU A 1 136 ? -9.165 5.498 35.904 1.00 89.81 136 GLU A C 1
ATOM 1087 O O . GLU A 1 136 ? -9.983 4.655 36.263 1.00 89.81 136 GLU A O 1
ATOM 1092 N N . GLU A 1 137 ? -9.549 6.700 35.466 1.00 89.31 137 GLU A N 1
ATOM 1093 C CA . GLU A 1 137 ? -10.950 7.082 35.310 1.00 89.31 137 GLU A CA 1
ATOM 1094 C C . GLU A 1 137 ? -11.567 6.396 34.088 1.00 89.31 137 GLU A C 1
ATOM 1096 O O . GLU A 1 137 ? -11.008 6.413 32.989 1.00 89.31 137 GLU A O 1
ATOM 1101 N N . ASP A 1 138 ? -12.764 5.839 34.268 1.00 86.75 138 ASP A N 1
ATOM 1102 C CA . ASP A 1 138 ? -13.497 5.206 33.181 1.00 86.75 138 ASP A CA 1
ATOM 1103 C C . ASP A 1 138 ? -14.050 6.240 32.188 1.00 86.75 138 ASP A C 1
ATOM 1105 O O . ASP A 1 138 ? -14.713 7.215 32.548 1.00 86.75 138 ASP A O 1
ATOM 1109 N N . GLY A 1 139 ? -13.862 5.961 30.898 1.00 87.25 139 GLY A N 1
ATOM 1110 C CA . GLY A 1 139 ? -14.481 6.705 29.804 1.00 87.25 139 GLY A CA 1
ATOM 1111 C C . GLY A 1 139 ? -13.581 7.755 29.152 1.00 87.25 139 GLY A C 1
ATOM 1112 O O . GLY A 1 139 ? -12.360 7.756 29.275 1.00 87.25 139 GLY A O 1
ATOM 1113 N N . VAL A 1 140 ? -14.197 8.623 28.348 1.00 89.12 140 VAL A N 1
ATOM 1114 C CA . VAL A 1 140 ? -13.495 9.684 27.614 1.00 89.12 140 VAL A CA 1
ATOM 1115 C C . VAL A 1 140 ? -13.695 10.998 28.352 1.00 89.12 140 VAL A C 1
ATOM 1117 O O . VAL A 1 140 ? -14.832 11.378 28.620 1.00 89.12 140 VAL A O 1
ATOM 1120 N N . SER A 1 141 ? -12.608 11.726 28.615 1.00 90.50 141 SER A N 1
ATOM 1121 C CA . SER A 1 141 ? -12.694 13.046 29.244 1.00 90.50 141 SER A CA 1
ATOM 1122 C C . SER A 1 141 ? -13.604 13.994 28.455 1.00 90.50 141 SER A C 1
ATOM 1124 O O . SER A 1 141 ? -13.610 13.987 27.219 1.00 90.50 141 SER A O 1
ATOM 1126 N N . GLU A 1 142 ? -14.338 14.867 29.151 1.00 91.94 142 GLU A N 1
ATOM 1127 C CA . GLU A 1 142 ? -15.281 15.806 28.519 1.00 91.94 142 GLU A CA 1
ATOM 1128 C C . GLU A 1 142 ? -14.619 16.653 27.422 1.00 91.94 142 GLU A C 1
ATOM 1130 O O . GLU A 1 142 ? -15.194 16.892 26.359 1.00 91.94 142 GLU A O 1
ATOM 1135 N N . LYS A 1 143 ? -13.355 17.035 27.643 1.00 92.25 143 LYS A N 1
ATOM 1136 C CA . LYS A 1 143 ? -12.531 17.768 26.676 1.00 92.25 143 LYS A CA 1
ATOM 1137 C C . LYS A 1 143 ? -12.317 16.990 25.372 1.00 92.25 143 LYS A C 1
ATOM 1139 O O . LYS A 1 143 ? -12.320 17.591 24.296 1.00 92.25 143 LYS A O 1
ATOM 1144 N N . ASN A 1 144 ? -12.110 15.675 25.453 1.00 92.25 144 ASN A N 1
ATOM 1145 C CA . ASN A 1 144 ? -11.785 14.827 24.306 1.00 92.25 144 ASN A CA 1
ATOM 1146 C C . ASN A 1 144 ? -13.021 14.169 23.670 1.00 92.25 144 ASN A C 1
ATOM 1148 O O . ASN A 1 144 ? -12.957 13.749 22.512 1.00 92.25 144 ASN A O 1
ATOM 1152 N N . ALA A 1 145 ? -14.162 14.117 24.360 1.00 94.12 145 ALA A N 1
ATOM 1153 C CA . ALA A 1 145 ? -15.378 13.477 23.856 1.00 94.12 145 ALA A CA 1
ATOM 1154 C C . ALA A 1 145 ? -15.806 13.960 22.449 1.00 94.12 145 ALA A C 1
ATOM 1156 O O . ALA A 1 145 ? -16.067 13.115 21.584 1.00 94.12 145 ALA A O 1
ATOM 1157 N N . PRO A 1 146 ? -15.791 15.274 22.118 1.00 96.12 146 PRO A N 1
ATOM 1158 C CA . PRO A 1 146 ? -16.174 15.731 20.783 1.00 96.12 146 PRO A CA 1
ATOM 1159 C C . PRO A 1 146 ? -15.244 15.230 19.673 1.00 96.12 146 PRO A C 1
ATOM 1161 O O . PRO A 1 146 ? -15.713 14.907 18.579 1.00 96.12 146 PRO A O 1
ATOM 1164 N N . ILE A 1 147 ? -13.929 15.182 19.920 1.00 95.88 147 ILE A N 1
ATOM 1165 C CA . ILE A 1 147 ? -12.965 14.730 18.910 1.00 95.88 147 ILE A CA 1
ATOM 1166 C C . ILE A 1 147 ? -12.994 13.209 18.758 1.00 95.88 147 ILE A C 1
ATOM 1168 O O . ILE A 1 147 ? -12.910 12.720 17.631 1.00 95.88 147 ILE A O 1
ATOM 1172 N N . VAL A 1 148 ? -13.219 12.468 19.846 1.00 93.88 148 VAL A N 1
ATOM 1173 C CA . VAL A 1 148 ? -13.391 11.011 19.800 1.00 93.88 148 VAL A CA 1
ATOM 1174 C C . VAL A 1 148 ? -14.633 10.641 18.992 1.00 93.88 148 VAL A C 1
ATOM 1176 O O . VAL A 1 148 ? -14.519 9.880 18.035 1.00 93.88 148 VAL A O 1
ATOM 1179 N N . HIS A 1 149 ? -15.792 11.252 19.259 1.00 95.88 149 HIS A N 1
ATOM 1180 C CA . HIS A 1 149 ? -17.012 10.986 18.483 1.00 95.88 149 HIS A CA 1
ATOM 1181 C C . HIS A 1 149 ? -16.861 11.327 16.996 1.00 95.88 149 HIS A C 1
ATOM 1183 O O . HIS A 1 149 ? -17.281 10.555 16.133 1.00 95.88 149 HIS A O 1
ATOM 1189 N N . LYS A 1 150 ? -16.232 12.465 16.671 1.00 97.31 150 LYS A N 1
ATOM 1190 C CA . LYS A 1 150 ? -15.945 12.830 15.273 1.00 97.31 150 LYS A CA 1
ATOM 1191 C C . LYS A 1 150 ? -15.029 11.813 14.594 1.00 97.31 150 LYS A C 1
ATOM 1193 O O . LYS A 1 150 ? -15.223 11.530 13.415 1.00 97.31 150 LYS A O 1
ATOM 1198 N N . THR A 1 151 ? -14.053 11.281 15.326 1.00 96.12 151 THR A N 1
ATOM 1199 C CA . THR A 1 151 ? -13.104 10.289 14.809 1.00 96.12 151 THR A CA 1
ATOM 1200 C C . THR A 1 151 ? -13.791 8.948 14.569 1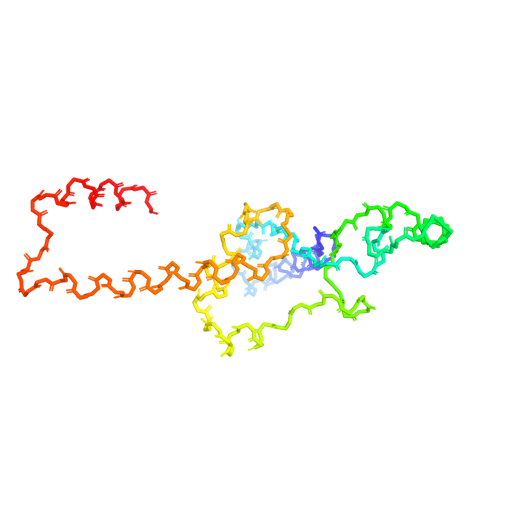.00 96.12 151 THR A C 1
ATOM 1202 O O . THR A 1 151 ? -13.714 8.448 13.453 1.00 96.12 151 THR A O 1
ATOM 1205 N N . ILE A 1 152 ? -14.545 8.432 15.549 1.00 95.75 152 ILE A N 1
ATOM 1206 C CA . ILE A 1 152 ? -15.318 7.181 15.427 1.00 95.75 152 ILE A CA 1
ATOM 1207 C C . ILE A 1 152 ? -16.305 7.247 14.260 1.00 95.75 152 ILE A C 1
ATOM 1209 O O . ILE A 1 152 ? -16.480 6.276 13.544 1.00 95.75 152 ILE A O 1
ATOM 1213 N N . LYS A 1 153 ? -16.954 8.394 14.041 1.00 97.25 153 LYS A N 1
ATOM 1214 C CA . LYS A 1 153 ? -17.890 8.549 12.919 1.00 97.25 153 LYS A CA 1
ATOM 1215 C C . LYS A 1 153 ? -17.197 8.527 11.549 1.00 97.25 153 LYS A C 1
ATOM 1217 O O . LYS A 1 153 ? -17.847 8.241 10.547 1.00 97.25 153 LYS A O 1
ATOM 1222 N N . LYS A 1 154 ? -15.933 8.949 11.482 1.00 97.25 154 LYS A N 1
ATOM 1223 C CA . LYS A 1 154 ? -15.208 9.145 10.221 1.00 97.25 154 LYS A CA 1
ATOM 1224 C C . LYS A 1 154 ? -14.480 7.884 9.754 1.00 97.25 154 LYS A C 1
ATOM 1226 O O . LYS A 1 154 ? -14.374 7.695 8.544 1.00 97.25 154 LYS A O 1
ATOM 1231 N N . VAL A 1 155 ? -13.906 7.134 10.692 1.00 93.00 155 VAL A N 1
ATOM 1232 C CA . VAL A 1 155 ? -13.127 5.908 10.447 1.00 93.00 155 VAL A CA 1
ATOM 1233 C C . VAL A 1 155 ? -14.069 4.719 10.361 1.00 93.00 155 VAL A C 1
ATOM 1235 O O . VAL A 1 155 ? -13.886 3.919 9.419 1.00 93.00 155 VAL A O 1
#

Organism: NCBI:txid408170

Radius of gyration: 23.61 Å; chains: 1; bounding box: 53×48×61 Å

Secondary structure (DSSP, 8-state):
-TTTTTHHHHHHHHHHHHHHTTS-S-S-S-S---PPPPEEEE-TT-GGG--SHHHHHHHHHHHGGGTT-SEEE--GGGT-PPPHHHHHHHH-HHHHHHHHHHSS-TTS-EE--HHHHHHHHHHHHHHHGGGGG--SSSS--TTTHHHHHHHHHH-